Protein AF-A0AAU2HDJ7-F1 (afdb_monomer)

Nearest PDB structures (foldseek):
  6ydr-assembly1_A  TM=5.129E-01  e=1.640E+00  Dianlovirus menglaense
  3v7o-assembly1_B  TM=5.170E-01  e=2.173E+00  Reston ebolavirus - Reston (1989)
  5t3w-assembly4_H  TM=4.562E-01  e=9.308E+00  Marburg virus - Musoke, Kenya, 1980
  6sgx-assembly1_B  TM=1.753E-01  e=3.641E+00  Mycolicibacterium smegmatis MC2 155

Solvent-accessible surface area (backbone atoms only — not comparable to full-atom values): 10015 Å² total; per-residue (Å²): 136,80,76,54,70,56,59,58,21,51,50,51,18,49,52,26,50,50,53,34,50,74,59,40,82,46,103,87,44,62,53,77,91,44,47,66,57,36,51,47,24,51,51,49,23,47,47,35,67,45,57,48,96,83,56,65,89,84,66,62,59,71,56,51,38,26,42,35,60,16,40,76,40,87,48,69,74,56,19,55,51,41,32,53,51,44,50,50,52,50,55,52,48,51,36,51,76,73,70,43,72,74,75,89,57,56,70,70,55,53,53,50,51,50,52,50,49,54,53,47,47,54,53,48,53,54,51,48,57,73,70,50,62,97,82,53,68,77,60,42,67,58,24,50,38,27,52,76,65,45,65,31,58,74,74,44,43,46,59,51,49,52,54,53,65,75,56,62,81,78,86,71,95,81,127

pLDDT: mean 81.34, std 14.32, range [32.69, 96.44]

Mean predicted aligned error: 7.71 Å

Sequence (175 aa):
MFGTQPSVRLERAARHLLQAHQRTHSDYSVWEQEADELHLDYVIALEALMASPNDDHAEGISERIRSRASALFSTPALRDRVEDMVQKAYSARSKYVHGDVLKDQEESERLADLRNLRLLVRQVVLRWLVLTPYDLEDLAPRLDAAADGTGREHAIDEPLRAFFSAIPPQDNPQL

Foldseek 3Di:
DDDQLQVVLQVLLVVLVVVLVVQAPDLQDGDPVCLLVSLVSLLRSLLSLQDDPPDDPPDCSLVLSLQLLLLLDDDPVSSVVSSVLSVVSVVSNVCVVVVNDPVVDDPVVSSVSSNVSSVSSVSSSVQSVLLQDPVRDRCNVVSVCSSVVHPSVPRRVVSVCVVCVVCDPDPPPDD

Secondary structure (DSSP, 8-state):
----HHHHHHHHHHHHHHHHHHTEEETTEE-HHHHHHHHHHHHHHHHHHH--TTS-TTS-HHHHHHHHHHHT-SSHHHHHHHHHHHHHHHHHHHHHHTT---TTS-HHHHHHHHHHHHHHHHHHHHHHHHHS-TT---SHHHHHHHHTTSSHIIIIIHHHHHHHHHS--------

Radius of gyration: 16.86 Å; Cα contacts (8 Å, |Δi|>4): 158; chains: 1; bounding box: 48×51×42 Å

Structure (mmCIF, N/CA/C/O backbone):
data_AF-A0AAU2HDJ7-F1
#
_entry.id   AF-A0AAU2HDJ7-F1
#
loop_
_atom_site.group_PDB
_atom_site.id
_atom_site.type_symbol
_atom_site.label_atom_id
_atom_site.label_alt_id
_atom_site.label_comp_id
_atom_site.label_asym_id
_atom_site.label_entity_id
_atom_site.label_seq_id
_atom_site.pdbx_PDB_ins_code
_atom_site.Cartn_x
_atom_site.Cartn_y
_atom_site.Cartn_z
_atom_site.occupancy
_atom_site.B_iso_or_equiv
_atom_site.auth_seq_id
_atom_site.auth_comp_id
_atom_site.auth_asym_id
_atom_site.auth_atom_id
_atom_site.pdbx_PDB_model_num
ATOM 1 N N . MET A 1 1 ? 29.879 2.422 5.293 1.00 32.69 1 MET A N 1
ATOM 2 C CA . MET A 1 1 ? 29.237 1.429 4.409 1.00 32.69 1 MET A CA 1
ATOM 3 C C . MET A 1 1 ? 27.741 1.679 4.527 1.00 32.69 1 MET A C 1
ATOM 5 O O . MET A 1 1 ? 27.141 1.261 5.505 1.00 32.69 1 MET A O 1
ATOM 9 N N . PHE A 1 2 ? 27.190 2.535 3.666 1.00 35.94 2 PHE A N 1
ATOM 10 C CA . PHE A 1 2 ? 25.781 2.924 3.743 1.00 35.94 2 PHE A CA 1
ATOM 11 C C . PHE A 1 2 ? 24.963 1.818 3.086 1.00 35.94 2 PHE A C 1
ATOM 13 O O . PHE A 1 2 ? 25.153 1.550 1.902 1.00 35.94 2 PHE A O 1
ATOM 20 N N . GLY A 1 3 ? 24.115 1.140 3.861 1.00 40.44 3 GLY A N 1
ATOM 21 C CA . GLY A 1 3 ? 23.100 0.264 3.289 1.00 40.44 3 GLY A CA 1
ATOM 22 C C . GLY A 1 3 ? 22.297 1.073 2.278 1.00 40.44 3 GLY A C 1
ATOM 23 O O . GLY A 1 3 ? 21.861 2.186 2.568 1.00 40.44 3 GLY A O 1
ATOM 24 N N . THR A 1 4 ? 22.174 0.556 1.066 1.00 51.47 4 THR A N 1
ATOM 25 C CA . THR A 1 4 ? 21.332 1.134 0.021 1.00 51.47 4 THR A CA 1
ATOM 26 C C . THR A 1 4 ? 19.930 1.385 0.578 1.00 51.47 4 THR A C 1
ATOM 28 O O . THR A 1 4 ? 19.335 0.490 1.172 1.00 51.47 4 THR A O 1
ATOM 31 N N . GLN A 1 5 ? 19.390 2.589 0.393 1.00 64.31 5 GLN A N 1
ATOM 32 C CA . GLN A 1 5 ? 18.109 3.036 0.963 1.00 64.31 5 GLN A CA 1
ATOM 33 C C . GLN A 1 5 ? 16.921 2.045 0.812 1.00 64.31 5 GLN A C 1
ATOM 35 O O . GLN A 1 5 ? 16.074 2.016 1.708 1.00 64.31 5 GLN A O 1
ATOM 40 N N . PRO A 1 6 ? 16.820 1.187 -0.229 1.00 64.69 6 PRO A N 1
ATOM 41 C CA . PRO A 1 6 ? 15.804 0.129 -0.286 1.00 64.69 6 PRO A CA 1
ATOM 42 C C . PRO A 1 6 ? 15.929 -0.964 0.787 1.00 64.69 6 PRO A C 1
ATOM 44 O O . PRO A 1 6 ? 14.904 -1.448 1.260 1.00 64.69 6 PRO A O 1
ATOM 47 N N . SER A 1 7 ? 17.139 -1.342 1.219 1.00 73.19 7 SER A N 1
ATOM 48 C CA . SER A 1 7 ? 17.318 -2.407 2.220 1.00 73.19 7 SER A CA 1
ATOM 49 C C . SER A 1 7 ? 16.819 -1.972 3.598 1.00 73.19 7 SER A C 1
ATOM 51 O O . SER A 1 7 ? 16.187 -2.756 4.296 1.00 73.19 7 SER A O 1
ATOM 53 N N . VAL A 1 8 ? 17.026 -0.701 3.957 1.00 80.69 8 VAL A N 1
ATOM 54 C CA . VAL A 1 8 ? 16.523 -0.102 5.207 1.00 80.69 8 VAL A CA 1
ATOM 55 C C . VAL A 1 8 ? 14.995 0.003 5.193 1.00 80.69 8 VAL A C 1
ATOM 57 O O . VAL A 1 8 ? 14.339 -0.258 6.200 1.00 80.69 8 VAL A O 1
ATOM 60 N N . ARG A 1 9 ? 14.414 0.359 4.043 1.00 83.62 9 ARG A N 1
ATOM 61 C CA . ARG A 1 9 ? 12.959 0.421 3.847 1.00 83.62 9 ARG A CA 1
ATOM 62 C C . ARG A 1 9 ? 12.309 -0.951 3.969 1.00 83.62 9 ARG A C 1
ATOM 64 O O . ARG A 1 9 ? 11.347 -1.103 4.719 1.00 83.62 9 ARG A O 1
ATOM 71 N N . LEU A 1 10 ? 12.880 -1.954 3.303 1.00 85.94 10 LEU A N 1
ATOM 72 C CA . LEU A 1 10 ? 12.419 -3.334 3.406 1.00 85.94 10 LEU A CA 1
ATOM 73 C C . LEU A 1 10 ? 12.585 -3.877 4.830 1.00 85.94 10 LEU A C 1
ATOM 75 O O . LEU A 1 10 ? 11.669 -4.512 5.337 1.00 85.94 10 LEU A O 1
ATOM 79 N N . GLU A 1 11 ? 13.704 -3.592 5.500 1.00 87.62 11 GLU A N 1
ATOM 80 C CA . GLU A 1 11 ? 13.922 -3.976 6.899 1.00 87.62 11 GLU A CA 1
ATOM 81 C C . GLU A 1 11 ? 12.864 -3.356 7.820 1.00 87.62 11 GLU A C 1
ATOM 83 O O . GLU A 1 11 ? 12.272 -4.053 8.647 1.00 87.62 11 GLU A O 1
ATOM 88 N N . ARG A 1 12 ? 12.580 -2.057 7.660 1.00 88.56 12 ARG A N 1
ATOM 89 C CA . ARG A 1 12 ? 11.541 -1.371 8.434 1.00 88.56 12 ARG A CA 1
ATOM 90 C C . ARG A 1 12 ? 10.168 -1.985 8.171 1.00 88.56 12 ARG A C 1
ATOM 92 O O . ARG A 1 12 ? 9.467 -2.298 9.129 1.00 88.56 12 ARG A O 1
ATOM 99 N N . ALA A 1 13 ? 9.805 -2.206 6.910 1.00 89.88 13 ALA A N 1
ATOM 100 C CA . ALA A 1 13 ? 8.546 -2.856 6.559 1.00 89.88 13 ALA A CA 1
ATOM 101 C C . ALA A 1 13 ? 8.451 -4.268 7.158 1.00 89.88 13 ALA A C 1
ATOM 103 O O . ALA A 1 13 ? 7.452 -4.609 7.785 1.00 89.88 13 ALA A O 1
ATOM 104 N N . ALA A 1 14 ? 9.514 -5.068 7.044 1.00 89.50 14 ALA A N 1
ATOM 105 C CA . ALA A 1 14 ? 9.577 -6.421 7.584 1.00 89.50 14 ALA A CA 1
ATOM 106 C C . ALA A 1 14 ? 9.434 -6.449 9.112 1.00 89.50 14 ALA A C 1
ATOM 108 O O . ALA A 1 14 ? 8.728 -7.308 9.638 1.00 89.50 14 ALA A O 1
ATOM 109 N N . ARG A 1 15 ? 10.044 -5.493 9.826 1.00 91.06 15 ARG A N 1
ATOM 110 C CA . ARG A 1 15 ? 9.901 -5.351 11.283 1.00 91.06 15 ARG A CA 1
ATOM 111 C C . ARG A 1 15 ? 8.440 -5.152 11.684 1.00 91.06 15 ARG A C 1
ATOM 113 O O . ARG A 1 15 ? 7.961 -5.879 12.549 1.00 91.06 15 ARG A O 1
ATOM 120 N N . HIS A 1 16 ? 7.737 -4.229 11.031 1.00 90.25 16 HIS A N 1
ATOM 121 C CA . HIS A 1 16 ? 6.331 -3.955 11.338 1.00 90.25 16 HIS A CA 1
ATOM 122 C C . HIS A 1 16 ? 5.403 -5.100 10.910 1.00 90.25 16 HIS A C 1
ATOM 124 O O . HIS A 1 16 ? 4.463 -5.432 11.624 1.00 90.25 16 HIS A O 1
ATOM 130 N N . LEU A 1 17 ? 5.701 -5.792 9.807 1.00 89.25 17 LEU A N 1
ATOM 131 C CA . LEU A 1 17 ? 4.960 -6.998 9.420 1.00 89.25 17 LEU A CA 1
ATOM 132 C C . LEU A 1 17 ? 5.131 -8.140 10.428 1.00 89.25 17 LEU A C 1
ATOM 134 O O . LEU A 1 17 ? 4.164 -8.837 10.731 1.00 89.25 17 LEU A O 1
ATOM 138 N N . LEU A 1 18 ? 6.343 -8.328 10.959 1.00 87.38 18 LEU A N 1
ATOM 139 C CA . LEU A 1 18 ? 6.608 -9.315 12.004 1.00 87.38 18 LEU A CA 1
ATOM 140 C C . LEU A 1 18 ? 5.881 -8.954 13.305 1.00 87.38 18 LEU A C 1
ATOM 142 O O . LEU A 1 18 ? 5.273 -9.822 13.923 1.00 87.38 18 LEU A O 1
ATOM 146 N N . GLN A 1 19 ? 5.903 -7.679 13.686 1.00 87.06 19 GLN A N 1
ATOM 147 C CA . GLN A 1 19 ? 5.179 -7.146 14.840 1.00 87.06 19 GLN A CA 1
ATOM 148 C C . GLN A 1 19 ? 3.658 -7.337 14.711 1.00 87.06 19 GLN A C 1
ATOM 150 O O . GLN A 1 19 ? 3.023 -7.836 15.642 1.00 87.06 19 GLN A O 1
ATOM 155 N N . ALA A 1 20 ? 3.080 -7.031 13.547 1.00 86.06 20 ALA A N 1
ATOM 156 C CA . ALA A 1 20 ? 1.668 -7.283 13.265 1.00 86.06 20 ALA A CA 1
ATOM 157 C C . ALA A 1 20 ? 1.336 -8.783 13.337 1.00 86.06 20 ALA A C 1
ATOM 159 O O . ALA A 1 20 ? 0.319 -9.178 13.906 1.00 86.06 20 ALA A O 1
ATOM 160 N N . HIS A 1 21 ? 2.215 -9.639 12.804 1.00 82.62 21 HIS A N 1
ATOM 161 C CA . HIS A 1 21 ? 2.039 -11.088 12.864 1.00 82.62 21 HIS A CA 1
ATOM 162 C C . HIS A 1 21 ? 2.082 -11.630 14.298 1.00 82.62 21 HIS A C 1
ATOM 164 O O . HIS A 1 21 ? 1.248 -12.455 14.652 1.00 82.62 21 HIS A O 1
ATOM 170 N N . GLN A 1 22 ? 3.004 -11.152 15.137 1.00 82.38 22 GLN A N 1
ATOM 171 C CA . GLN A 1 22 ? 3.130 -11.585 16.535 1.00 82.38 22 GLN A CA 1
ATOM 172 C C . GLN A 1 22 ? 1.906 -11.235 17.390 1.00 82.38 22 GLN A C 1
ATOM 174 O O . GLN A 1 22 ? 1.605 -11.951 18.340 1.00 82.38 22 GLN A O 1
ATOM 179 N N . ARG A 1 23 ? 1.194 -10.165 17.030 1.00 78.81 23 ARG A N 1
ATOM 180 C CA . ARG A 1 23 ? -0.072 -9.746 17.650 1.00 78.81 23 ARG A CA 1
ATOM 181 C C . ARG A 1 23 ? -1.311 -10.397 17.006 1.00 78.81 23 ARG A C 1
ATOM 183 O O . ARG A 1 23 ? -2.447 -10.136 17.378 1.00 78.81 23 ARG A O 1
ATOM 190 N N . THR A 1 24 ? -1.116 -11.257 16.006 1.00 75.19 24 THR A N 1
ATOM 191 C CA . THR A 1 24 ? -2.197 -12.011 15.363 1.00 75.19 24 THR A CA 1
ATOM 192 C C . THR A 1 24 ? -2.290 -13.397 16.006 1.00 75.19 24 THR A C 1
ATOM 194 O O . THR A 1 24 ? -1.361 -14.193 15.896 1.00 75.19 24 THR A O 1
ATOM 197 N N . HIS A 1 25 ? -3.406 -13.716 16.669 1.00 64.62 25 HIS A N 1
ATOM 198 C CA . HIS A 1 25 ? -3.563 -14.999 17.370 1.00 64.62 25 HIS A CA 1
ATOM 199 C C . HIS A 1 25 ? -3.929 -16.158 16.422 1.00 64.62 25 HIS A C 1
ATOM 201 O O . HIS A 1 25 ? -3.548 -17.303 16.656 1.00 64.62 25 HIS A O 1
ATOM 207 N N . SER A 1 26 ? -4.633 -15.866 15.323 1.00 64.06 26 SER A N 1
ATOM 208 C CA . SER A 1 26 ? -4.854 -16.785 14.199 1.00 64.06 26 SER A CA 1
ATOM 209 C C . SER A 1 26 ? -5.039 -16.002 12.899 1.00 64.06 26 SER A C 1
ATOM 211 O O . SER A 1 26 ? -5.297 -14.802 12.937 1.00 64.06 26 SER A O 1
ATOM 213 N N . ASP A 1 27 ? -5.004 -16.665 11.737 1.00 57.81 27 ASP A N 1
ATOM 214 C CA . ASP A 1 27 ? -5.240 -15.996 10.447 1.00 57.81 27 ASP A CA 1
ATOM 215 C C . ASP A 1 27 ? -6.569 -15.219 10.363 1.00 57.81 27 ASP A C 1
ATOM 217 O O . ASP A 1 27 ? -6.709 -14.357 9.490 1.00 57.81 27 ASP A O 1
ATOM 221 N N . TYR A 1 28 ? -7.503 -15.492 11.281 1.00 55.06 28 TYR A N 1
ATOM 222 C CA . TYR A 1 28 ? -8.850 -14.936 11.323 1.00 55.06 28 TYR A CA 1
ATOM 223 C C . TYR A 1 28 ? -9.194 -14.192 12.623 1.00 55.06 28 TYR A C 1
ATOM 225 O O . TYR A 1 28 ? -10.323 -13.722 12.739 1.00 55.06 28 TYR A O 1
ATOM 233 N N . SER A 1 29 ? -8.281 -14.077 13.598 1.00 56.97 29 SER A N 1
ATOM 234 C CA . SER A 1 29 ? -8.595 -13.442 14.887 1.00 56.97 29 SER A CA 1
ATOM 235 C C . SER A 1 29 ? -7.461 -12.578 15.443 1.00 56.97 29 SER A C 1
ATOM 237 O O . SER A 1 29 ? -6.299 -12.987 15.512 1.00 56.97 29 SER A O 1
ATOM 239 N N . VAL A 1 30 ? -7.844 -11.372 15.862 1.00 61.38 30 VAL A N 1
ATOM 240 C CA . VAL A 1 30 ? -7.009 -10.344 16.496 1.00 61.38 30 VAL A CA 1
ATOM 241 C C . VAL A 1 30 ? -7.721 -9.924 17.778 1.00 61.38 30 VAL A C 1
ATOM 243 O O . VAL A 1 30 ? -8.949 -9.821 17.781 1.00 61.38 30 VAL A O 1
ATOM 246 N N . TRP A 1 31 ? -6.980 -9.711 18.865 1.00 62.84 31 TRP A N 1
ATOM 247 C CA . TRP A 1 31 ? -7.552 -9.138 20.084 1.00 62.84 31 TRP A CA 1
ATOM 248 C C . TRP A 1 31 ? -7.947 -7.682 19.823 1.00 62.84 31 TRP A C 1
ATOM 250 O O . TRP A 1 31 ? -7.165 -6.936 19.242 1.00 62.84 31 TRP A O 1
ATOM 260 N N . GLU A 1 32 ? -9.136 -7.255 20.253 1.00 62.34 32 GLU A N 1
ATOM 261 C CA . GLU A 1 32 ? -9.644 -5.891 20.017 1.00 62.34 32 GLU A CA 1
ATOM 262 C C . GLU A 1 32 ? -8.629 -4.815 20.436 1.00 62.34 32 GLU A C 1
ATOM 264 O O . GLU A 1 32 ? -8.406 -3.845 19.717 1.00 62.34 32 GLU A O 1
ATOM 269 N N . GLN A 1 33 ? -7.953 -5.035 21.566 1.00 66.62 33 GLN A N 1
ATOM 270 C CA . GLN A 1 33 ? -6.964 -4.116 22.130 1.00 66.62 33 GLN A CA 1
ATOM 271 C C . GLN A 1 33 ? -5.706 -3.981 21.261 1.00 66.62 33 GLN A C 1
ATOM 273 O O . GLN A 1 33 ? -4.954 -3.023 21.414 1.00 66.62 33 GLN A O 1
ATOM 278 N N . GLU A 1 34 ? -5.469 -4.937 20.364 1.00 73.75 34 GLU A N 1
ATOM 279 C CA . GLU A 1 34 ? -4.332 -4.952 19.448 1.00 73.75 34 GLU A CA 1
ATOM 280 C C . GLU A 1 34 ? -4.722 -4.532 18.025 1.00 73.75 34 GLU A C 1
ATOM 282 O O . GLU A 1 34 ? -3.834 -4.327 17.204 1.00 73.75 34 GLU A O 1
ATOM 287 N N . ALA A 1 35 ? -6.016 -4.376 17.713 1.00 76.88 35 ALA A N 1
ATOM 288 C CA . ALA A 1 35 ? -6.487 -4.065 16.362 1.00 76.88 35 ALA A CA 1
ATOM 289 C C . ALA A 1 35 ? -5.958 -2.714 15.852 1.00 76.88 35 ALA A C 1
ATOM 291 O O . ALA A 1 35 ? -5.497 -2.627 14.712 1.00 76.88 35 ALA A O 1
ATOM 292 N N . ASP A 1 36 ? -5.959 -1.692 16.709 1.00 78.38 36 ASP A N 1
ATOM 293 C CA . ASP A 1 36 ? -5.441 -0.361 16.375 1.00 78.38 36 ASP A CA 1
ATOM 294 C C . ASP A 1 36 ? -3.913 -0.378 16.178 1.00 78.38 36 ASP A C 1
ATOM 296 O O . ASP A 1 36 ? -3.384 0.232 15.246 1.00 78.38 36 ASP A O 1
ATOM 300 N N . GLU A 1 37 ? -3.195 -1.144 17.004 1.00 83.75 37 GLU A N 1
ATOM 301 C CA . GLU A 1 37 ? -1.745 -1.340 16.886 1.00 83.75 37 GLU A CA 1
ATOM 302 C C . GLU A 1 37 ? -1.380 -2.131 15.618 1.00 83.75 37 GLU A C 1
ATOM 304 O O . GLU A 1 37 ? -0.452 -1.757 14.899 1.00 83.75 37 GLU A O 1
ATOM 309 N N . LEU A 1 38 ? -2.141 -3.179 15.278 1.00 86.12 38 LEU A N 1
ATOM 310 C CA . LEU A 1 38 ? -1.983 -3.911 14.017 1.00 86.12 38 LEU A CA 1
ATOM 311 C C . LEU A 1 38 ? -2.220 -3.006 12.810 1.00 86.12 38 LEU A C 1
ATOM 313 O O . LEU A 1 38 ? -1.481 -3.068 11.825 1.00 86.12 38 LEU A O 1
ATOM 317 N N . HIS A 1 39 ? -3.270 -2.187 12.868 1.00 88.31 39 HIS A N 1
ATOM 318 C CA . HIS A 1 39 ? -3.574 -1.221 11.822 1.00 88.31 39 HIS A CA 1
ATOM 319 C C . HIS A 1 39 ? -2.398 -0.268 11.615 1.00 88.31 39 HIS A C 1
ATOM 321 O O . HIS A 1 39 ? -1.958 -0.057 10.482 1.00 88.31 39 HIS A O 1
ATOM 327 N N . LEU A 1 40 ? -1.856 0.267 12.711 1.00 89.19 40 LEU A N 1
ATOM 328 C CA . LEU A 1 40 ? -0.704 1.156 12.683 1.00 89.19 40 LEU A CA 1
ATOM 329 C C . LEU A 1 40 ? 0.530 0.466 12.084 1.00 89.19 40 LEU A C 1
ATOM 331 O O . LEU A 1 40 ? 1.166 1.044 11.202 1.00 89.19 40 LEU A O 1
ATOM 335 N N . ASP A 1 41 ? 0.830 -0.771 12.481 1.00 91.69 41 ASP A N 1
ATOM 336 C CA . ASP A 1 41 ? 1.948 -1.541 11.926 1.00 91.69 41 ASP A CA 1
ATOM 337 C C . ASP A 1 41 ? 1.808 -1.755 10.410 1.00 91.69 41 ASP A C 1
ATOM 339 O O . ASP A 1 41 ? 2.775 -1.580 9.662 1.00 91.69 41 ASP A O 1
ATOM 343 N N . TYR A 1 42 ? 0.607 -2.070 9.919 1.00 93.06 42 TYR A N 1
ATOM 344 C CA . TYR A 1 42 ? 0.370 -2.215 8.482 1.00 93.06 42 TYR A CA 1
ATOM 345 C C . TYR A 1 42 ? 0.525 -0.899 7.717 1.00 93.06 42 TYR A C 1
ATOM 347 O O . TYR A 1 42 ? 1.115 -0.897 6.632 1.00 93.06 42 TYR A O 1
ATOM 355 N N . VAL A 1 43 ? 0.049 0.221 8.270 1.00 92.69 43 VAL A N 1
ATOM 356 C CA . VAL A 1 43 ? 0.252 1.538 7.646 1.00 92.69 43 VAL A CA 1
ATOM 357 C C . VAL A 1 43 ? 1.734 1.910 7.639 1.00 92.69 43 VAL A C 1
ATOM 359 O O . VAL A 1 43 ? 2.232 2.349 6.607 1.00 92.69 43 VAL A O 1
ATOM 362 N N . ILE A 1 44 ? 2.475 1.669 8.724 1.00 91.19 44 ILE A N 1
ATOM 363 C CA . ILE A 1 44 ? 3.916 1.959 8.762 1.00 91.19 44 ILE A CA 1
ATOM 364 C C . ILE A 1 44 ? 4.687 1.062 7.783 1.00 91.19 44 ILE A C 1
ATOM 366 O O . ILE A 1 44 ? 5.636 1.520 7.144 1.00 91.19 44 ILE A O 1
ATOM 370 N N . ALA A 1 45 ? 4.291 -0.203 7.623 1.00 93.06 45 ALA A N 1
ATOM 371 C CA . ALA A 1 45 ? 4.889 -1.081 6.622 1.00 93.06 45 ALA A CA 1
ATOM 372 C C . ALA A 1 45 ? 4.657 -0.556 5.196 1.00 93.06 45 ALA A C 1
ATOM 374 O O . ALA A 1 45 ? 5.582 -0.562 4.381 1.00 93.06 45 ALA A O 1
ATOM 375 N N . LEU A 1 46 ? 3.453 -0.054 4.907 1.00 93.44 46 LEU A N 1
ATOM 376 C CA . LEU A 1 46 ? 3.138 0.583 3.630 1.00 93.44 46 LEU A CA 1
ATOM 377 C C . LEU A 1 46 ? 3.968 1.861 3.417 1.00 93.44 46 LEU A C 1
ATOM 379 O O . LEU A 1 46 ? 4.582 2.018 2.362 1.00 93.44 46 LEU A O 1
ATOM 383 N N . GLU A 1 47 ? 4.045 2.729 4.429 1.00 92.19 47 GLU A N 1
ATOM 384 C CA . GLU A 1 47 ? 4.870 3.946 4.421 1.00 92.19 47 GLU A CA 1
ATOM 385 C C . GLU A 1 47 ? 6.329 3.633 4.119 1.00 92.19 47 GLU A C 1
ATOM 387 O O . GLU A 1 47 ? 6.936 4.257 3.252 1.00 92.19 47 GLU A O 1
ATOM 392 N N . ALA A 1 48 ? 6.886 2.634 4.803 1.00 90.69 48 ALA A N 1
ATOM 393 C CA . ALA A 1 48 ? 8.278 2.253 4.644 1.00 90.69 48 ALA A CA 1
ATOM 394 C C . ALA A 1 48 ? 8.610 1.842 3.203 1.00 90.69 48 ALA A C 1
ATOM 396 O O . ALA A 1 48 ? 9.693 2.167 2.726 1.00 90.69 48 ALA A O 1
ATOM 397 N N . LEU A 1 49 ? 7.697 1.159 2.504 1.00 90.69 49 LEU A N 1
ATOM 398 C CA . LEU A 1 49 ? 7.921 0.706 1.127 1.00 90.69 49 LEU A CA 1
ATOM 399 C C . LEU A 1 49 ? 7.660 1.790 0.081 1.00 90.69 49 LEU A C 1
ATOM 401 O O . LEU A 1 49 ? 8.343 1.822 -0.944 1.00 90.69 49 LEU A O 1
ATOM 405 N N . MET A 1 50 ? 6.655 2.637 0.308 1.00 92.00 50 MET A N 1
ATOM 406 C CA . MET A 1 50 ? 6.198 3.618 -0.679 1.00 92.00 50 MET A CA 1
ATOM 407 C C . MET A 1 50 ? 6.917 4.968 -0.569 1.00 92.00 50 MET A C 1
ATOM 409 O O . MET A 1 50 ? 6.946 5.709 -1.551 1.00 92.00 50 MET A O 1
ATOM 413 N N . ALA A 1 51 ? 7.487 5.310 0.590 1.00 89.06 51 ALA A N 1
ATOM 414 C CA . ALA A 1 51 ? 8.207 6.567 0.776 1.00 89.06 51 ALA A CA 1
ATOM 415 C C . ALA A 1 51 ? 9.558 6.568 0.044 1.00 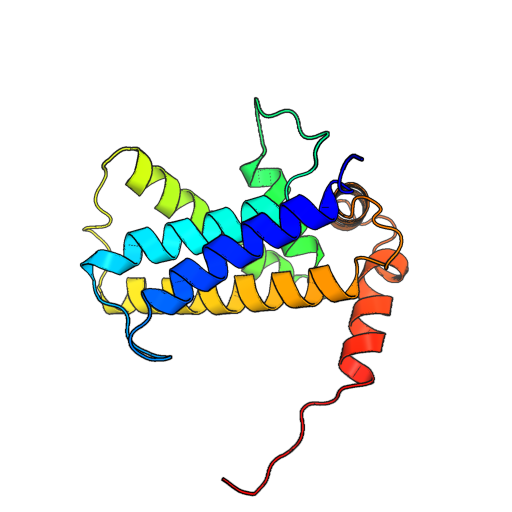89.06 51 ALA A C 1
ATOM 417 O O . ALA A 1 51 ? 10.313 5.589 0.078 1.00 89.06 51 ALA A O 1
ATOM 418 N N . SER A 1 52 ? 9.879 7.700 -0.575 1.00 86.00 52 SER A N 1
ATOM 419 C CA . SER A 1 52 ? 11.176 8.006 -1.167 1.00 86.00 52 SER A CA 1
ATOM 420 C C . SER A 1 52 ? 12.034 8.808 -0.182 1.00 86.00 52 SER A C 1
ATOM 422 O O . SER A 1 52 ? 11.523 9.685 0.514 1.00 86.00 52 SER A O 1
ATOM 424 N N . PRO A 1 53 ? 13.358 8.596 -0.160 1.00 80.75 53 PRO A N 1
ATOM 425 C CA . PRO A 1 53 ? 14.310 9.479 0.516 1.00 80.75 53 PRO A CA 1
ATOM 426 C C . PRO A 1 53 ? 14.262 10.934 0.029 1.00 80.75 53 PRO A C 1
ATOM 428 O O . PRO A 1 53 ? 14.671 11.828 0.762 1.00 80.75 53 PRO A O 1
ATOM 431 N N . ASN A 1 54 ? 13.764 11.157 -1.191 1.00 81.44 54 ASN A N 1
ATOM 432 C CA . ASN A 1 54 ? 13.606 12.481 -1.788 1.00 81.44 54 ASN A CA 1
ATOM 433 C C . ASN A 1 54 ? 12.217 13.086 -1.535 1.00 81.44 54 ASN A C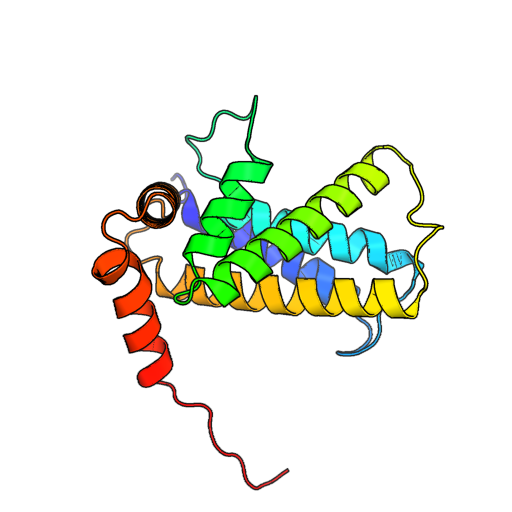 1
ATOM 435 O O . ASN A 1 54 ? 11.918 14.161 -2.051 1.00 81.44 54 ASN A O 1
ATOM 439 N N . ASP A 1 55 ? 11.341 12.406 -0.787 1.00 83.38 55 ASP A N 1
ATOM 440 C CA . ASP A 1 55 ? 10.042 12.977 -0.465 1.00 83.38 55 ASP A CA 1
ATOM 441 C C . ASP A 1 55 ? 10.186 14.091 0.568 1.00 83.38 55 ASP A C 1
ATOM 443 O O . ASP A 1 55 ? 10.568 13.841 1.712 1.00 83.38 55 ASP A O 1
ATOM 447 N N . ASP A 1 56 ? 9.773 15.303 0.202 1.00 73.81 56 ASP A N 1
ATOM 448 C CA . ASP A 1 56 ? 9.558 16.363 1.183 1.00 73.81 56 ASP A CA 1
ATOM 449 C C . ASP A 1 56 ? 8.566 15.908 2.259 1.00 73.81 56 ASP A C 1
ATOM 451 O O . ASP A 1 56 ? 7.392 15.649 1.991 1.00 73.81 56 ASP A O 1
ATOM 455 N N . HIS A 1 57 ? 9.048 15.833 3.501 1.00 65.00 57 HIS A N 1
ATOM 456 C CA . HIS A 1 57 ? 8.279 15.375 4.662 1.00 65.00 57 HIS A CA 1
ATOM 457 C C . HIS A 1 57 ? 7.192 16.370 5.111 1.00 65.00 57 HIS A C 1
ATOM 459 O O . HIS A 1 57 ? 6.468 16.087 6.063 1.00 65.00 57 HIS A O 1
ATOM 465 N N . ALA A 1 58 ? 7.093 17.533 4.460 1.00 59.72 58 ALA A N 1
ATOM 466 C CA . ALA A 1 58 ? 6.230 18.629 4.879 1.00 59.72 58 ALA A CA 1
ATOM 467 C C . ALA A 1 58 ? 4.773 18.487 4.400 1.00 59.72 58 ALA A C 1
ATOM 469 O O . ALA A 1 58 ? 3.878 18.765 5.190 1.00 59.72 58 ALA A O 1
ATOM 470 N N . GLU A 1 59 ? 4.505 18.026 3.167 1.00 65.81 59 GLU A N 1
ATOM 471 C CA . GLU A 1 59 ? 3.133 17.953 2.624 1.00 65.81 59 GLU A CA 1
ATOM 472 C C . GLU A 1 59 ? 2.928 16.823 1.590 1.00 65.81 59 GLU A C 1
ATOM 474 O O . GLU A 1 59 ? 3.801 16.495 0.780 1.00 65.81 59 GLU A O 1
ATOM 479 N N . GLY A 1 60 ? 1.729 16.226 1.609 1.00 80.50 60 GLY A N 1
ATOM 480 C CA . GLY A 1 60 ? 1.252 15.305 0.567 1.00 80.50 60 GLY A CA 1
ATOM 481 C C . GLY A 1 60 ? 1.798 13.874 0.620 1.00 80.50 60 GLY A C 1
ATOM 482 O O . GLY A 1 60 ? 1.558 13.103 -0.307 1.00 80.50 60 GLY A O 1
ATOM 483 N N . ILE A 1 61 ? 2.511 13.474 1.681 1.00 84.88 61 ILE A N 1
ATOM 484 C CA . ILE A 1 61 ? 3.100 12.124 1.766 1.00 84.88 61 ILE A CA 1
ATOM 485 C C . ILE A 1 61 ? 2.038 11.017 1.687 1.00 84.88 61 ILE A C 1
ATOM 487 O O . ILE A 1 61 ? 2.218 10.040 0.967 1.00 84.88 61 ILE A O 1
ATOM 491 N N . SER A 1 62 ? 0.893 11.202 2.348 1.00 87.75 62 SER A N 1
ATOM 492 C CA . SER A 1 62 ? -0.220 10.248 2.323 1.00 87.75 62 SER A CA 1
ATOM 493 C C . SER A 1 62 ? -0.800 10.088 0.915 1.00 87.75 62 SER A C 1
ATOM 495 O O . SER A 1 62 ? -1.151 8.982 0.512 1.00 87.75 62 SER A O 1
ATOM 497 N N . GLU A 1 63 ? -0.871 11.181 0.150 1.00 90.94 63 GLU A N 1
ATOM 498 C CA . GLU A 1 63 ? -1.365 11.171 -1.230 1.00 90.94 63 GLU A CA 1
ATOM 499 C C . GLU A 1 63 ? -0.388 10.458 -2.157 1.00 90.94 63 GLU A C 1
ATOM 501 O O . GLU A 1 63 ? -0.803 9.595 -2.924 1.00 90.94 63 GLU A O 1
ATOM 506 N N . ARG A 1 64 ? 0.916 10.731 -2.027 1.00 91.69 64 ARG A N 1
ATOM 507 C CA . ARG A 1 64 ? 1.952 10.017 -2.787 1.00 91.69 64 ARG A CA 1
ATOM 508 C C . ARG A 1 64 ? 1.934 8.529 -2.483 1.00 91.69 64 ARG A C 1
ATOM 510 O O . ARG A 1 64 ? 1.964 7.719 -3.399 1.00 91.69 64 ARG A O 1
ATOM 517 N N . ILE A 1 65 ? 1.837 8.150 -1.210 1.00 92.62 65 ILE A N 1
ATOM 518 C CA . ILE A 1 65 ? 1.768 6.741 -0.810 1.00 92.62 65 ILE A CA 1
ATOM 519 C C . ILE A 1 65 ? 0.527 6.071 -1.402 1.00 92.62 65 ILE A C 1
ATOM 521 O O . ILE A 1 65 ? 0.635 4.961 -1.920 1.00 92.62 65 ILE A O 1
ATOM 525 N N . ARG A 1 66 ? -0.627 6.749 -1.382 1.00 95.12 66 ARG A N 1
ATOM 526 C CA . ARG A 1 66 ? -1.869 6.274 -2.003 1.00 95.12 66 ARG A CA 1
ATOM 527 C C . ARG A 1 66 ? -1.700 6.054 -3.510 1.00 95.12 66 ARG A C 1
ATOM 529 O O . ARG A 1 66 ? -1.951 4.943 -3.976 1.00 95.12 66 ARG A O 1
ATOM 536 N N . SER A 1 67 ? -1.201 7.053 -4.239 1.00 94.75 67 SER A N 1
ATOM 537 C CA . SER A 1 67 ? -0.977 6.976 -5.690 1.00 94.75 67 SER A CA 1
ATOM 538 C C . SER A 1 67 ? 0.070 5.925 -6.070 1.00 94.75 67 SER A C 1
ATOM 540 O O . SER A 1 67 ? -0.116 5.161 -7.013 1.00 94.75 67 SER A O 1
ATOM 542 N N . ARG A 1 68 ? 1.168 5.815 -5.313 1.00 95.25 68 ARG A N 1
ATOM 543 C CA . ARG A 1 68 ? 2.215 4.808 -5.552 1.00 95.25 68 ARG A CA 1
ATOM 544 C C . ARG A 1 68 ? 1.721 3.393 -5.273 1.00 95.25 68 ARG A C 1
ATOM 546 O O . ARG A 1 68 ? 2.002 2.481 -6.049 1.00 95.25 68 ARG A O 1
ATOM 553 N N . ALA A 1 69 ? 0.961 3.201 -4.195 1.00 96.31 69 ALA A N 1
ATOM 554 C CA . ALA A 1 69 ? 0.368 1.910 -3.875 1.00 96.31 69 ALA A CA 1
ATOM 555 C C . ALA A 1 69 ? -0.630 1.476 -4.956 1.00 96.31 69 ALA A C 1
ATOM 557 O O . ALA A 1 69 ? -0.594 0.320 -5.380 1.00 96.31 69 ALA A O 1
ATOM 558 N N . SER A 1 70 ? -1.478 2.391 -5.443 1.00 96.44 70 SER A N 1
ATOM 559 C CA . SER A 1 70 ? -2.418 2.102 -6.530 1.00 96.44 70 SER A CA 1
ATOM 560 C C . SER A 1 70 ? -1.690 1.830 -7.845 1.00 96.44 70 SER A C 1
ATOM 562 O O . SER A 1 70 ? -2.047 0.897 -8.566 1.00 96.44 70 SER A O 1
ATOM 564 N N . ALA A 1 71 ? -0.590 2.537 -8.121 1.00 95.31 71 ALA A N 1
ATOM 565 C CA . ALA A 1 71 ? 0.205 2.343 -9.326 1.00 95.31 71 ALA A CA 1
ATOM 566 C C . ALA A 1 71 ? 0.715 0.904 -9.502 1.00 95.31 71 ALA A C 1
ATOM 568 O O . ALA A 1 71 ? 0.901 0.487 -10.640 1.00 95.31 71 ALA A O 1
ATOM 569 N N . LEU A 1 72 ? 0.829 0.108 -8.436 1.00 94.81 72 LEU A N 1
ATOM 570 C CA . LEU A 1 72 ? 1.211 -1.308 -8.499 1.00 94.81 72 LEU A CA 1
ATOM 571 C C . LEU A 1 72 ? 0.137 -2.240 -9.108 1.00 94.81 72 LEU A C 1
ATOM 573 O O . LEU A 1 72 ? 0.398 -3.427 -9.308 1.00 94.81 72 LEU A O 1
ATOM 577 N N . PHE A 1 73 ? -1.081 -1.760 -9.381 1.00 94.12 73 PHE A N 1
ATOM 578 C CA . PHE A 1 73 ? -2.209 -2.597 -9.810 1.00 94.12 73 PHE A CA 1
ATOM 579 C C . PHE A 1 73 ? -2.665 -2.291 -11.236 1.00 94.12 73 PHE A C 1
ATOM 581 O O . PHE A 1 73 ? -3.030 -1.170 -11.556 1.00 94.12 73 PHE A O 1
ATOM 588 N N . SER A 1 74 ? -2.702 -3.297 -12.108 1.00 87.00 74 SER A N 1
ATOM 589 C CA . SER A 1 74 ? -2.816 -3.081 -13.558 1.00 87.00 74 SER A CA 1
ATOM 590 C C . SER A 1 74 ? -4.157 -2.531 -14.053 1.00 87.00 74 SER A C 1
ATOM 592 O O .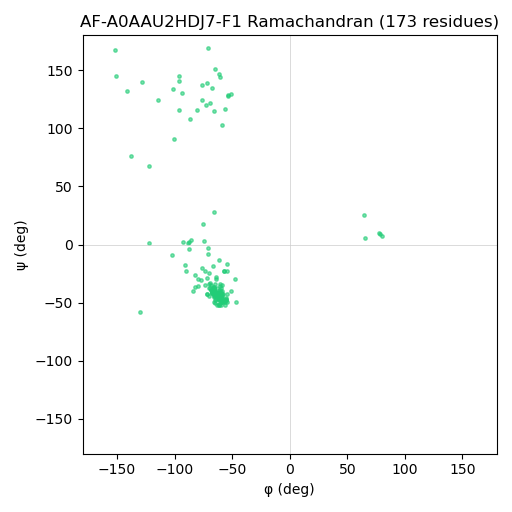 SER A 1 74 ? -4.194 -1.777 -15.020 1.00 87.00 74 SER A O 1
ATOM 594 N N . THR A 1 75 ? -5.280 -2.870 -13.415 1.00 89.50 75 THR A N 1
ATOM 595 C CA . THR A 1 75 ? -6.606 -2.437 -13.898 1.00 89.50 75 THR A CA 1
ATOM 596 C C . 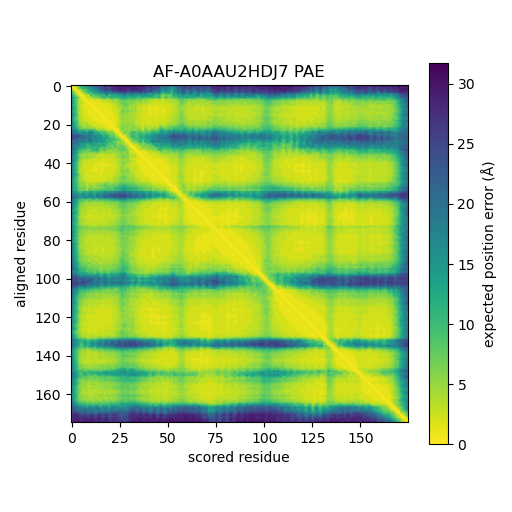THR A 1 75 ? -7.083 -1.171 -13.182 1.00 89.50 75 THR A C 1
ATOM 598 O O . THR A 1 75 ? -6.955 -1.133 -11.958 1.00 89.50 75 THR A O 1
ATOM 601 N N . PRO A 1 76 ? -7.730 -0.205 -13.867 1.00 90.75 76 PRO A N 1
ATOM 602 C CA . PRO A 1 76 ? -8.332 0.977 -13.234 1.00 90.75 76 PRO A CA 1
ATOM 603 C C . PRO A 1 76 ? -9.179 0.654 -11.994 1.00 90.75 76 PRO A C 1
ATOM 605 O O . PRO A 1 76 ? -8.890 1.159 -10.923 1.00 90.75 76 PRO A O 1
ATOM 608 N N . ALA A 1 77 ? -10.098 -0.313 -12.088 1.00 93.69 77 ALA A N 1
ATOM 609 C CA . ALA A 1 77 ? -10.966 -0.685 -10.968 1.00 93.69 77 ALA A CA 1
ATOM 610 C C . ALA A 1 77 ? -10.209 -1.180 -9.717 1.00 93.69 77 ALA A C 1
ATOM 612 O O . ALA A 1 77 ? -10.640 -0.949 -8.589 1.00 93.69 77 ALA A O 1
ATOM 613 N N . LEU A 1 78 ? -9.078 -1.876 -9.897 1.00 93.00 78 LEU A N 1
ATOM 614 C CA . LEU A 1 78 ? -8.225 -2.275 -8.772 1.00 93.00 78 LEU A CA 1
ATOM 615 C C . LEU A 1 78 ? -7.450 -1.089 -8.202 1.00 93.00 78 LEU A C 1
ATOM 617 O O . LEU A 1 78 ? -7.244 -1.054 -6.995 1.00 93.00 78 LEU A O 1
ATOM 621 N N . ARG A 1 79 ? -7.035 -0.136 -9.043 1.00 94.50 79 ARG A N 1
ATOM 622 C CA . ARG A 1 79 ? -6.359 1.082 -8.588 1.00 94.50 79 ARG A CA 1
ATOM 623 C C . ARG A 1 79 ? -7.283 1.908 -7.712 1.00 94.50 79 ARG A C 1
ATOM 625 O O . ARG A 1 79 ? -6.922 2.143 -6.569 1.00 94.50 79 ARG A O 1
ATOM 632 N N . ASP A 1 80 ? -8.491 2.198 -8.188 1.00 95.25 80 ASP A N 1
ATOM 633 C CA . ASP A 1 80 ? -9.500 2.956 -7.437 1.00 95.25 80 ASP A CA 1
ATOM 634 C C . ASP A 1 80 ? -9.777 2.293 -6.078 1.00 95.25 80 ASP A C 1
ATOM 636 O O . ASP A 1 80 ? -9.731 2.926 -5.025 1.00 95.25 80 ASP A O 1
ATOM 640 N N . ARG A 1 81 ? -9.950 0.963 -6.074 1.00 94.69 81 ARG A N 1
ATOM 641 C CA . ARG A 1 81 ? -10.150 0.197 -4.838 1.00 94.69 81 ARG A CA 1
ATOM 642 C C . ARG A 1 81 ? -8.962 0.302 -3.879 1.00 94.69 81 ARG A C 1
ATOM 644 O O . ARG A 1 81 ? -9.160 0.373 -2.668 1.00 94.69 81 ARG A O 1
ATOM 651 N N . VAL A 1 82 ? -7.737 0.245 -4.392 1.00 95.75 82 VAL A N 1
ATOM 652 C CA . VAL A 1 82 ? -6.523 0.367 -3.577 1.00 95.75 82 VAL A CA 1
ATOM 653 C C . VAL A 1 82 ? -6.404 1.777 -3.012 1.00 95.75 82 VAL A C 1
ATOM 655 O O . VAL A 1 82 ? -6.097 1.914 -1.830 1.00 95.75 82 VAL A O 1
ATOM 658 N N . GLU A 1 83 ? -6.701 2.807 -3.802 1.00 95.75 83 GLU A N 1
ATOM 659 C CA . GLU A 1 83 ? -6.704 4.196 -3.336 1.00 95.75 83 GLU A CA 1
ATOM 660 C C . GLU A 1 83 ? -7.686 4.394 -2.186 1.00 95.75 83 GLU A C 1
ATOM 662 O O . GLU A 1 83 ? -7.295 4.916 -1.140 1.00 95.75 83 GLU A O 1
ATOM 667 N N . ASP A 1 84 ? -8.912 3.887 -2.330 1.00 95.06 84 ASP A N 1
ATOM 668 C CA . ASP A 1 84 ? -9.932 3.922 -1.282 1.00 95.06 84 ASP A CA 1
ATOM 669 C C . ASP A 1 84 ? -9.479 3.197 -0.011 1.00 95.06 84 ASP A C 1
ATOM 671 O O . ASP A 1 84 ? -9.654 3.695 1.103 1.00 95.06 84 ASP A O 1
ATOM 675 N N . MET A 1 85 ? -8.879 2.013 -0.152 1.00 94.44 85 MET A N 1
ATOM 676 C CA . MET A 1 85 ? -8.401 1.231 0.989 1.00 94.44 85 MET A CA 1
ATOM 677 C C . MET A 1 85 ? -7.257 1.929 1.730 1.00 94.44 85 MET A C 1
ATOM 679 O O . MET A 1 85 ? -7.269 1.983 2.961 1.00 94.44 85 MET A O 1
ATOM 683 N N . VAL A 1 86 ? -6.288 2.490 1.002 1.00 94.81 86 VAL A N 1
ATOM 684 C CA . VAL A 1 86 ? -5.186 3.253 1.603 1.00 94.81 86 VAL A CA 1
ATOM 685 C C . VAL A 1 86 ? -5.723 4.525 2.258 1.00 94.81 86 VAL A C 1
ATOM 687 O O . VAL A 1 86 ? -5.353 4.826 3.391 1.00 94.81 86 VAL A O 1
ATOM 690 N N . GLN A 1 87 ? -6.649 5.233 1.608 1.00 94.25 87 GLN A N 1
ATOM 691 C CA . GLN A 1 87 ? -7.280 6.423 2.174 1.00 94.25 87 GLN A CA 1
ATOM 692 C C . GLN A 1 87 ? -7.985 6.114 3.499 1.00 94.25 87 GLN A C 1
ATOM 694 O O . GLN A 1 87 ? -7.756 6.808 4.491 1.00 94.25 87 GLN A O 1
ATOM 699 N N . LYS A 1 88 ? -8.795 5.049 3.545 1.00 91.31 88 LYS A N 1
ATOM 700 C CA . LYS A 1 88 ? -9.452 4.589 4.778 1.00 91.31 88 LYS A CA 1
ATOM 701 C C . LYS A 1 88 ? -8.436 4.270 5.870 1.00 91.31 88 LYS A C 1
ATOM 703 O O . LYS A 1 88 ? -8.622 4.685 7.014 1.00 91.31 88 LYS A O 1
ATOM 708 N N . ALA A 1 89 ? -7.338 3.603 5.516 1.00 90.94 89 ALA A N 1
ATOM 709 C CA . ALA A 1 89 ? -6.290 3.265 6.469 1.00 90.94 89 ALA A CA 1
ATOM 710 C C . ALA A 1 89 ? -5.620 4.510 7.075 1.00 90.94 89 ALA A C 1
ATOM 712 O O . ALA A 1 89 ? -5.422 4.579 8.290 1.00 90.94 89 ALA A O 1
ATOM 713 N N . TYR A 1 90 ? -5.343 5.531 6.263 1.00 89.81 90 TYR A N 1
ATOM 714 C CA . TYR A 1 90 ? -4.808 6.805 6.746 1.00 89.81 90 TYR A CA 1
ATOM 715 C C . TYR A 1 90 ? -5.801 7.591 7.598 1.00 89.81 90 TYR A C 1
ATOM 717 O O . TYR A 1 90 ? -5.413 8.147 8.626 1.00 89.81 90 TYR A O 1
ATOM 725 N N . SER A 1 91 ? -7.078 7.614 7.213 1.00 88.31 91 SER A N 1
ATOM 726 C CA . SER A 1 91 ? -8.129 8.250 8.010 1.00 88.31 91 SER A CA 1
ATOM 727 C C . SER A 1 91 ? -8.271 7.591 9.387 1.00 88.31 91 SER A C 1
ATOM 729 O O . SER A 1 91 ? -8.366 8.299 10.387 1.00 88.31 91 SER A O 1
ATOM 731 N N . ALA A 1 92 ? -8.214 6.258 9.465 1.00 85.38 92 ALA A N 1
ATOM 732 C CA . ALA A 1 92 ? -8.230 5.531 10.735 1.00 85.38 92 ALA A CA 1
ATOM 733 C C . ALA A 1 92 ? -6.975 5.806 11.585 1.00 85.38 92 ALA A C 1
ATOM 735 O O . ALA A 1 92 ? -7.096 6.119 12.769 1.00 85.38 92 ALA A O 1
ATOM 736 N N . ARG A 1 93 ? -5.778 5.807 10.976 1.00 85.81 93 ARG A N 1
ATOM 737 C CA . ARG A 1 93 ? -4.524 6.177 11.661 1.00 85.81 93 ARG A CA 1
ATOM 738 C C . ARG A 1 93 ? -4.578 7.597 12.226 1.00 85.81 93 ARG A C 1
ATOM 740 O O . ARG A 1 93 ? -4.116 7.823 13.338 1.00 85.81 93 ARG A O 1
ATOM 747 N N . SER A 1 94 ? -5.116 8.554 11.468 1.00 84.25 94 SER A N 1
ATOM 748 C CA . SER A 1 94 ? -5.237 9.946 11.914 1.00 84.25 94 SER A CA 1
ATOM 749 C C . SER A 1 94 ? -6.131 10.060 13.150 1.00 84.25 94 SER A C 1
ATOM 751 O O . SER A 1 94 ? -5.706 10.666 14.130 1.00 84.25 94 SER A O 1
ATOM 753 N N . LYS A 1 95 ? -7.303 9.407 13.154 1.00 82.81 95 LYS A N 1
ATOM 754 C CA . LYS A 1 95 ? -8.185 9.346 14.334 1.00 82.81 95 LYS A CA 1
ATOM 755 C C . LYS A 1 95 ? -7.455 8.783 15.556 1.00 82.81 95 LYS A C 1
ATOM 757 O O . LYS A 1 95 ? -7.421 9.435 16.595 1.00 82.81 95 LYS A O 1
ATOM 762 N N . TYR A 1 96 ? -6.782 7.642 15.390 1.00 75.19 96 TYR A N 1
ATOM 763 C CA . TYR A 1 96 ? -6.021 7.003 16.466 1.00 75.19 96 TYR A CA 1
ATOM 764 C C . TYR A 1 96 ? -4.940 7.924 17.054 1.00 75.19 96 TYR A C 1
ATOM 766 O O . TYR A 1 96 ? -4.879 8.129 18.264 1.00 75.19 96 TYR A O 1
ATOM 774 N N . VAL A 1 97 ? -4.116 8.544 16.200 1.00 77.94 97 VAL A N 1
ATOM 775 C CA . VAL A 1 97 ? -3.028 9.445 16.627 1.00 77.94 97 VAL A CA 1
ATOM 776 C C . VAL A 1 97 ? -3.554 10.702 17.332 1.00 77.94 97 VAL A C 1
ATOM 778 O O . VAL A 1 97 ? -2.880 11.233 18.214 1.00 77.94 97 VAL A O 1
ATOM 781 N N . HIS A 1 98 ? -4.753 11.171 16.984 1.00 80.44 98 HIS A N 1
ATOM 782 C CA . HIS A 1 98 ? -5.397 12.308 17.646 1.00 80.44 98 HIS A CA 1
ATOM 783 C C . HIS A 1 98 ? -6.204 11.924 18.898 1.00 80.44 98 HIS A C 1
ATOM 785 O O . HIS A 1 98 ? -6.789 12.802 19.530 1.00 80.44 98 HIS A O 1
ATOM 791 N N . GLY A 1 99 ? -6.181 10.651 19.309 1.00 66.25 99 GLY A N 1
ATOM 792 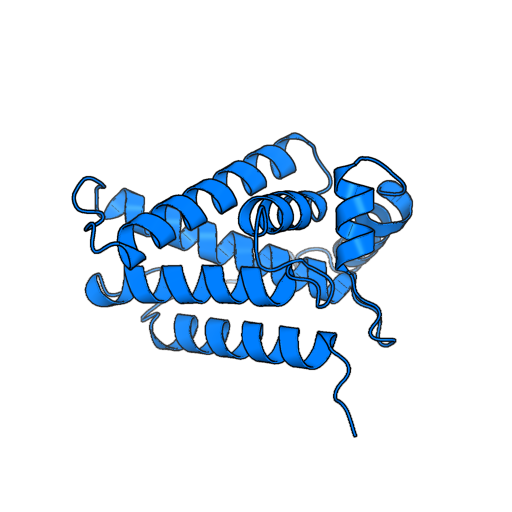C CA . GLY A 1 99 ? -6.874 10.166 20.504 1.00 66.25 99 GLY A CA 1
ATOM 793 C C . GLY A 1 99 ? -8.380 9.975 20.318 1.00 66.25 99 GLY A C 1
ATOM 794 O O . GLY A 1 99 ? -9.085 9.721 21.298 1.00 66.25 99 GLY A O 1
ATOM 795 N N . ASP A 1 100 ? -8.874 10.066 19.082 1.00 68.31 100 ASP A N 1
ATOM 796 C CA . ASP A 1 100 ? -10.250 9.718 18.758 1.00 68.31 100 ASP A CA 1
ATOM 797 C C . ASP A 1 100 ? -10.375 8.197 18.724 1.00 68.31 100 ASP A C 1
ATOM 799 O O . ASP A 1 100 ? -9.672 7.500 17.989 1.00 68.31 100 ASP A O 1
ATOM 803 N N . VAL A 1 101 ? -11.303 7.662 19.513 1.00 57.81 101 VAL A N 1
ATOM 804 C CA . VAL A 1 101 ? -11.592 6.230 19.464 1.00 57.81 101 VAL A CA 1
ATOM 805 C C . VAL A 1 101 ? -12.422 5.956 18.216 1.00 57.81 101 VAL A C 1
ATOM 807 O O . VAL A 1 101 ? -13.400 6.658 17.962 1.00 57.81 101 VAL A O 1
ATOM 810 N N . LEU A 1 102 ? -12.114 4.881 17.486 1.00 59.31 102 LEU A N 1
ATOM 811 C CA . LEU A 1 102 ? -12.920 4.361 16.370 1.00 59.31 102 LEU A CA 1
ATOM 812 C C . LEU A 1 102 ? -14.303 3.824 16.819 1.00 59.31 102 LEU A C 1
ATOM 814 O O . LEU A 1 102 ? -14.851 2.936 16.180 1.00 59.31 102 LEU A O 1
ATOM 818 N N . LYS A 1 103 ? -14.873 4.344 17.919 1.00 53.22 103 LYS A N 1
ATOM 819 C CA . LYS A 1 103 ? -16.055 3.859 18.655 1.00 53.22 103 LYS A CA 1
ATOM 820 C C . LYS A 1 103 ? -17.316 3.688 17.811 1.00 53.22 103 LYS A C 1
ATOM 822 O O . LYS A 1 103 ? -18.158 2.887 18.196 1.00 53.22 103 LYS A O 1
ATOM 827 N N . ASP A 1 104 ? -17.419 4.379 16.682 1.00 59.44 104 ASP A N 1
ATOM 828 C CA . ASP A 1 104 ? -18.631 4.390 15.857 1.00 59.44 104 ASP A CA 1
ATOM 829 C C . ASP A 1 104 ? -18.697 3.253 14.824 1.00 59.44 104 ASP A C 1
ATOM 831 O O . ASP A 1 104 ? -19.698 3.129 14.126 1.00 59.44 104 ASP A O 1
ATOM 835 N N . GLN A 1 105 ? -17.651 2.428 14.704 1.00 68.69 105 GLN A N 1
ATOM 836 C CA . GLN A 1 105 ? -17.624 1.302 13.764 1.00 68.69 105 GLN A CA 1
ATOM 837 C C . GLN A 1 105 ? -17.907 -0.023 14.481 1.00 68.69 105 GLN A C 1
ATOM 839 O O . GLN A 1 105 ? -17.305 -0.282 15.532 1.00 68.69 105 GLN A O 1
ATOM 844 N N . GLU A 1 106 ? -18.782 -0.859 13.907 1.00 77.75 106 GLU A N 1
ATOM 845 C CA . GLU A 1 106 ? -19.051 -2.208 14.418 1.00 77.75 106 GLU A CA 1
ATOM 846 C C . GLU A 1 106 ? -17.779 -3.072 14.385 1.00 77.75 106 GLU A C 1
ATOM 848 O O . GLU A 1 106 ? -16.943 -2.957 13.488 1.00 77.75 106 GLU A O 1
ATOM 853 N N . GLU A 1 107 ? -17.633 -3.976 15.357 1.00 74.69 107 GLU A N 1
ATOM 854 C CA . GLU A 1 107 ? -16.473 -4.875 15.473 1.00 74.69 107 GLU A CA 1
ATOM 855 C C . GLU A 1 107 ? -16.237 -5.686 14.188 1.00 74.69 107 GLU A C 1
ATOM 857 O O . GLU A 1 107 ? -15.108 -5.812 13.710 1.00 74.69 107 GLU A O 1
ATOM 862 N N . SER A 1 108 ? -17.321 -6.190 13.593 1.00 77.00 108 SER A N 1
ATOM 863 C CA . SER A 1 108 ? -17.288 -6.977 12.359 1.00 77.00 108 SER A CA 1
ATOM 864 C C . SER A 1 108 ? -16.699 -6.184 11.184 1.00 77.00 108 SER A C 1
ATOM 866 O O . SER A 1 108 ? -15.905 -6.719 10.405 1.00 77.00 108 SER A O 1
ATOM 868 N N . GLU A 1 109 ? -17.032 -4.897 11.090 1.00 81.69 109 GLU A N 1
ATOM 869 C CA . GLU A 1 109 ? -16.536 -3.991 10.061 1.00 81.69 109 GLU A CA 1
ATOM 870 C C . GLU A 1 109 ? -15.062 -3.648 10.293 1.00 81.69 109 GLU A C 1
ATOM 872 O O . GLU A 1 109 ? -14.273 -3.709 9.349 1.00 81.69 109 GLU A O 1
ATOM 877 N N . ARG A 1 110 ? -14.656 -3.385 11.546 1.00 77.81 110 ARG A N 1
ATOM 878 C CA . ARG A 1 110 ? -13.241 -3.137 11.882 1.00 77.81 110 ARG A CA 1
ATOM 879 C C . ARG A 1 110 ? -12.358 -4.334 11.540 1.00 77.81 110 ARG A C 1
ATOM 881 O O . ARG A 1 110 ? -11.298 -4.173 10.937 1.00 77.81 110 ARG A O 1
ATOM 888 N N . LEU A 1 111 ? -12.796 -5.547 11.881 1.00 80.19 111 LEU A N 1
ATOM 889 C CA . LEU A 1 111 ? -12.062 -6.774 11.561 1.00 80.19 111 LEU A CA 1
ATOM 890 C C . LEU A 1 111 ? -12.000 -7.026 10.047 1.00 80.19 111 LEU A C 1
ATOM 892 O O . LEU A 1 111 ? -10.967 -7.469 9.535 1.00 80.19 111 LEU A O 1
ATOM 896 N N . ALA A 1 112 ? -13.074 -6.723 9.312 1.00 83.69 112 ALA A N 1
ATOM 897 C CA . ALA A 1 112 ? -13.086 -6.816 7.855 1.00 83.69 112 ALA A CA 1
ATOM 898 C C . ALA A 1 112 ? -12.112 -5.817 7.210 1.00 83.69 112 ALA A C 1
ATOM 900 O O . ALA A 1 112 ? -11.346 -6.199 6.320 1.00 83.69 112 ALA A O 1
ATOM 901 N N . ASP A 1 113 ? -12.089 -4.570 7.682 1.00 85.56 113 ASP A N 1
ATOM 902 C CA . ASP A 1 113 ? -11.157 -3.542 7.217 1.00 85.56 113 ASP A CA 1
ATOM 903 C C . ASP A 1 113 ? -9.705 -3.919 7.521 1.00 85.56 113 ASP A C 1
ATOM 905 O O . ASP A 1 113 ? -8.852 -3.836 6.633 1.00 85.56 113 ASP A O 1
ATOM 909 N N . LEU A 1 114 ? -9.427 -4.443 8.718 1.00 86.69 114 LEU A N 1
ATOM 910 C CA . LEU A 1 114 ? -8.092 -4.906 9.087 1.00 86.69 114 LEU A CA 1
ATOM 911 C C . LEU A 1 114 ? -7.633 -6.088 8.222 1.00 86.69 114 LEU A C 1
ATOM 913 O O . LEU A 1 114 ? -6.497 -6.119 7.742 1.00 86.69 114 LEU A O 1
ATOM 917 N N . ARG A 1 115 ? -8.527 -7.048 7.952 1.00 85.75 115 ARG A N 1
ATOM 918 C CA . ARG A 1 115 ? -8.252 -8.157 7.028 1.00 85.75 115 ARG A CA 1
ATOM 919 C C . ARG A 1 115 ? -7.947 -7.643 5.622 1.00 85.75 115 ARG A C 1
ATOM 921 O O . ARG A 1 115 ? -7.007 -8.121 4.984 1.00 85.75 115 ARG A O 1
ATOM 928 N N . ASN A 1 116 ? -8.731 -6.686 5.136 1.00 90.12 116 ASN A N 1
ATOM 929 C CA . ASN A 1 116 ? -8.527 -6.079 3.826 1.00 90.12 116 ASN A CA 1
ATOM 930 C C . ASN A 1 116 ? -7.182 -5.341 3.762 1.00 90.12 116 ASN A C 1
ATOM 932 O O . ASN A 1 116 ? -6.437 -5.528 2.798 1.00 90.12 116 ASN A O 1
ATOM 936 N N . LEU A 1 117 ? -6.824 -4.583 4.802 1.00 91.94 117 LEU A N 1
ATOM 937 C CA . LEU A 1 117 ? -5.533 -3.907 4.906 1.00 91.94 117 LEU A CA 1
ATOM 938 C C . LEU A 1 117 ? -4.370 -4.911 4.922 1.00 91.94 117 LEU A C 1
ATOM 940 O O . LEU A 1 117 ? -3.424 -4.754 4.152 1.00 91.94 117 LEU A O 1
ATOM 944 N N . ARG A 1 118 ? -4.464 -5.994 5.704 1.00 90.38 118 ARG A N 1
ATOM 945 C CA . ARG A 1 118 ? -3.466 -7.081 5.713 1.00 90.38 118 ARG A CA 1
ATOM 946 C C . ARG A 1 118 ? -3.248 -7.663 4.315 1.00 90.38 118 ARG A C 1
ATOM 948 O O . ARG A 1 118 ? -2.106 -7.848 3.886 1.00 90.38 118 ARG A O 1
ATOM 955 N N . LEU A 1 119 ? -4.333 -7.966 3.598 1.00 91.00 119 LEU A N 1
ATOM 956 C CA . LEU A 1 119 ? -4.268 -8.506 2.236 1.00 91.00 119 LEU A CA 1
ATOM 957 C C . LEU A 1 119 ? -3.643 -7.506 1.260 1.00 91.00 119 LEU A C 1
ATOM 959 O O . LEU A 1 119 ? -2.803 -7.900 0.448 1.00 91.00 119 LEU A O 1
ATOM 963 N N . LEU A 1 120 ? -4.007 -6.228 1.367 1.00 94.69 120 LEU A N 1
ATOM 964 C CA . LEU A 1 120 ? -3.431 -5.161 0.558 1.00 94.69 120 LEU A CA 1
ATOM 965 C C . LEU A 1 120 ? -1.928 -5.030 0.792 1.00 94.69 120 LEU A C 1
ATOM 967 O O . LEU A 1 120 ? -1.166 -5.085 -0.169 1.00 94.69 120 LEU A O 1
ATOM 971 N N . VAL A 1 121 ? -1.486 -4.911 2.046 1.00 94.00 121 VAL A N 1
ATOM 972 C CA . VAL A 1 121 ? -0.059 -4.753 2.357 1.00 94.00 121 VAL A CA 1
ATOM 973 C C . VAL A 1 121 ? 0.733 -5.960 1.860 1.00 94.00 121 VAL A C 1
ATOM 975 O O . VAL A 1 121 ? 1.779 -5.784 1.241 1.00 94.00 121 VAL A O 1
ATOM 978 N N . ARG A 1 122 ? 0.214 -7.186 2.009 1.00 91.81 122 ARG A N 1
ATOM 979 C CA . ARG A 1 122 ? 0.847 -8.386 1.435 1.00 91.81 122 ARG A CA 1
ATOM 980 C C . ARG A 1 122 ? 0.985 -8.291 -0.086 1.00 91.81 122 ARG A C 1
ATOM 982 O O . ARG A 1 122 ? 2.033 -8.629 -0.634 1.00 91.81 122 ARG A O 1
ATOM 989 N N . GLN A 1 123 ? -0.063 -7.848 -0.775 1.00 93.94 123 GLN A N 1
ATOM 990 C CA . GLN A 1 123 ? -0.049 -7.680 -2.227 1.00 93.94 123 GLN A CA 1
ATOM 991 C C . GLN A 1 123 ? 0.914 -6.582 -2.686 1.00 93.94 123 GLN A C 1
ATOM 993 O O . GLN A 1 123 ? 1.567 -6.766 -3.715 1.00 93.94 123 GLN A O 1
ATOM 998 N N . VAL A 1 124 ? 1.013 -5.485 -1.933 1.00 95.06 124 VAL A N 1
ATOM 999 C CA . VAL A 1 124 ? 1.959 -4.391 -2.170 1.00 95.06 124 VAL A CA 1
ATOM 1000 C C . VAL A 1 124 ? 3.391 -4.873 -1.973 1.00 95.06 124 VAL A C 1
ATOM 1002 O O . VAL A 1 124 ? 4.196 -4.697 -2.877 1.00 95.06 124 VAL A O 1
ATOM 1005 N N . VAL A 1 125 ? 3.697 -5.546 -0.859 1.00 92.81 125 VAL A N 1
ATOM 1006 C CA . VAL A 1 125 ? 5.031 -6.107 -0.577 1.00 92.81 125 VAL A CA 1
ATOM 1007 C C . VAL A 1 125 ? 5.483 -7.018 -1.713 1.00 92.81 125 VAL A C 1
ATOM 1009 O O . VAL A 1 125 ? 6.585 -6.858 -2.225 1.00 92.81 125 VAL A O 1
ATOM 1012 N N . LEU A 1 126 ? 4.628 -7.951 -2.145 1.00 91.62 126 LEU A N 1
ATOM 1013 C CA . LEU A 1 126 ? 4.968 -8.874 -3.229 1.00 91.62 126 LEU A CA 1
ATOM 1014 C C . LEU A 1 126 ? 5.252 -8.137 -4.540 1.00 91.62 126 LEU A C 1
ATOM 1016 O O . LEU A 1 126 ? 6.259 -8.406 -5.183 1.00 91.62 126 LEU A O 1
ATOM 1020 N N . ARG A 1 127 ? 4.395 -7.189 -4.928 1.00 93.56 127 ARG A N 1
ATOM 1021 C CA . ARG A 1 127 ? 4.585 -6.413 -6.163 1.00 93.56 127 ARG A CA 1
ATOM 1022 C C . ARG A 1 127 ? 5.819 -5.520 -6.095 1.00 93.56 127 ARG A C 1
ATOM 1024 O O . ARG A 1 127 ? 6.541 -5.418 -7.077 1.00 93.56 127 ARG A O 1
ATOM 1031 N N . TRP A 1 128 ? 6.080 -4.925 -4.935 1.00 92.00 128 TRP A N 1
ATOM 1032 C CA . TRP A 1 128 ? 7.281 -4.140 -4.680 1.00 92.00 128 TRP A CA 1
ATOM 1033 C C . TRP A 1 128 ? 8.534 -5.004 -4.862 1.00 92.00 128 TRP A C 1
ATOM 1035 O O . TRP A 1 128 ? 9.402 -4.650 -5.646 1.00 92.00 128 TRP A O 1
ATOM 1045 N N . LEU A 1 129 ? 8.574 -6.195 -4.251 1.00 89.31 129 LEU A N 1
ATOM 1046 C CA . LEU A 1 129 ? 9.695 -7.136 -4.382 1.00 89.31 129 LEU A CA 1
ATOM 1047 C C . LEU A 1 129 ? 9.932 -7.603 -5.824 1.00 89.31 129 LEU A C 1
ATOM 1049 O O . LEU A 1 129 ? 11.077 -7.796 -6.212 1.00 89.31 129 LEU A O 1
ATOM 1053 N N . VAL A 1 130 ? 8.873 -7.783 -6.617 1.00 90.06 130 VAL A N 1
ATOM 1054 C CA . VAL A 1 130 ? 8.996 -8.147 -8.040 1.00 90.06 130 VAL A CA 1
ATOM 1055 C C . VAL A 1 130 ? 9.590 -7.003 -8.867 1.00 90.06 130 VAL A C 1
ATOM 1057 O O . VAL A 1 130 ? 10.315 -7.249 -9.828 1.00 90.06 130 VAL A O 1
ATOM 1060 N N . LEU A 1 131 ? 9.269 -5.755 -8.521 1.00 89.12 131 LEU A N 1
ATOM 1061 C CA . LEU A 1 131 ? 9.643 -4.572 -9.300 1.00 89.12 131 LEU A CA 1
ATOM 1062 C C . LEU A 1 131 ? 10.976 -3.943 -8.894 1.00 89.12 131 LEU A C 1
ATOM 1064 O O . LEU A 1 131 ? 11.525 -3.155 -9.673 1.00 89.12 131 LEU A O 1
ATOM 1068 N N . THR A 1 132 ? 11.477 -4.259 -7.703 1.00 83.31 132 THR A N 1
ATOM 1069 C CA . THR A 1 132 ? 12.779 -3.813 -7.208 1.00 83.31 132 THR A CA 1
ATOM 1070 C C . THR A 1 132 ? 13.860 -4.792 -7.675 1.00 83.31 132 THR A C 1
ATOM 1072 O O . THR A 1 132 ? 13.918 -5.913 -7.165 1.00 83.31 132 THR A O 1
ATOM 1075 N N . PRO A 1 133 ? 14.727 -4.412 -8.632 1.00 68.88 133 PRO A N 1
ATOM 1076 C CA . PRO A 1 133 ? 15.830 -5.267 -9.038 1.00 68.88 133 PRO A CA 1
ATOM 1077 C C . PRO A 1 133 ? 16.898 -5.325 -7.935 1.00 68.88 133 PRO A C 1
ATOM 1079 O O . PRO A 1 133 ? 16.902 -4.545 -6.979 1.00 68.88 133 PRO A O 1
ATOM 1082 N N . TYR A 1 134 ? 17.849 -6.246 -8.088 1.00 54.59 134 TYR A N 1
ATOM 1083 C CA . TYR A 1 134 ? 18.985 -6.401 -7.172 1.00 54.59 134 TYR A CA 1
ATOM 1084 C C . TYR A 1 134 ? 19.905 -5.162 -7.096 1.00 54.59 134 TYR A C 1
ATOM 1086 O O . TYR A 1 134 ? 20.740 -5.097 -6.196 1.00 54.59 134 TYR A O 1
ATOM 1094 N N . ASP A 1 135 ? 19.774 -4.205 -8.023 1.00 54.50 135 ASP A N 1
ATOM 1095 C CA . ASP A 1 135 ? 20.604 -2.996 -8.154 1.00 54.50 135 ASP A CA 1
ATOM 1096 C C . ASP A 1 135 ? 20.119 -1.787 -7.328 1.00 54.50 135 ASP A C 1
ATOM 1098 O O . ASP A 1 135 ? 20.802 -0.765 -7.284 1.00 54.50 135 ASP A O 1
ATOM 1102 N N . LEU A 1 136 ? 19.036 -1.947 -6.555 1.00 61.69 136 LEU A N 1
ATOM 1103 C CA . LEU A 1 136 ? 18.673 -1.074 -5.427 1.00 61.69 136 LEU A CA 1
ATOM 1104 C C . LEU A 1 136 ? 18.339 0.380 -5.821 1.00 61.69 136 LEU A C 1
ATOM 1106 O O . LEU A 1 136 ? 18.432 1.286 -4.985 1.00 61.69 136 LEU A O 1
ATOM 1110 N N . GLU A 1 137 ? 17.903 0.610 -7.061 1.00 73.06 137 GLU A N 1
ATOM 1111 C CA . GLU A 1 137 ? 17.327 1.898 -7.452 1.00 73.06 137 GLU A CA 1
ATOM 1112 C C . GLU A 1 137 ? 16.013 2.182 -6.708 1.00 73.06 137 GLU A C 1
ATOM 1114 O O . GLU A 1 137 ? 15.272 1.279 -6.299 1.00 73.06 137 GLU A O 1
ATOM 1119 N N . ASP A 1 138 ? 15.719 3.468 -6.501 1.00 82.75 138 ASP A N 1
ATOM 1120 C CA . ASP A 1 138 ? 14.481 3.874 -5.851 1.00 82.75 138 ASP A CA 1
ATOM 1121 C C . ASP A 1 138 ? 13.276 3.596 -6.761 1.00 82.75 138 ASP A C 1
ATOM 1123 O O . ASP A 1 138 ? 13.188 4.106 -7.877 1.00 82.75 138 ASP A O 1
ATOM 1127 N N . LEU A 1 139 ? 12.326 2.793 -6.276 1.00 88.19 139 LEU A N 1
ATOM 1128 C CA . LEU A 1 139 ? 11.116 2.453 -7.023 1.00 88.19 139 LEU A CA 1
ATOM 1129 C C . LEU A 1 139 ? 1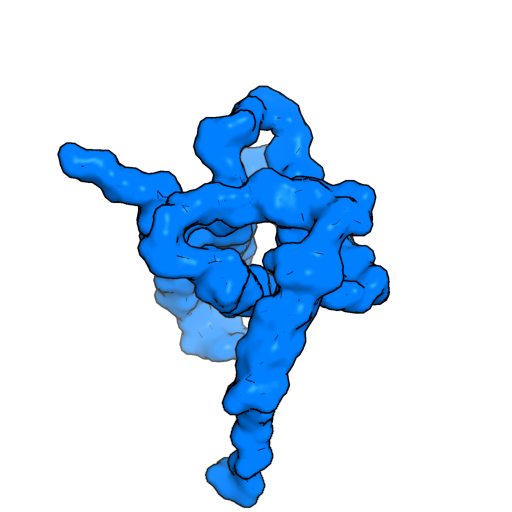0.123 3.628 -7.075 1.00 88.19 139 LEU A C 1
ATOM 1131 O O . LEU A 1 139 ? 9.302 3.692 -7.988 1.00 88.19 139 LEU A O 1
ATOM 1135 N N . ALA A 1 140 ? 10.199 4.570 -6.131 1.00 90.00 140 ALA A N 1
ATOM 1136 C CA . ALA A 1 140 ? 9.227 5.654 -6.002 1.00 90.00 140 ALA A CA 1
ATOM 1137 C C . ALA A 1 140 ? 9.069 6.521 -7.273 1.00 90.00 140 ALA A C 1
ATOM 1139 O O . ALA A 1 140 ? 7.935 6.632 -7.731 1.00 90.00 140 ALA A O 1
ATOM 1140 N N . PRO A 1 141 ? 10.135 7.022 -7.934 1.00 89.12 141 PRO A N 1
ATOM 1141 C CA . PRO A 1 141 ? 9.995 7.773 -9.187 1.00 89.12 141 PRO A CA 1
ATOM 1142 C C . PRO A 1 141 ? 9.309 6.990 -10.315 1.00 89.12 141 PRO A C 1
ATOM 1144 O O . PRO A 1 141 ? 8.558 7.558 -11.106 1.00 89.12 141 PRO A O 1
ATOM 1147 N N . ARG A 1 142 ? 9.538 5.670 -10.393 1.00 89.50 142 ARG A N 1
ATOM 1148 C CA . ARG A 1 142 ? 8.867 4.802 -11.376 1.00 89.50 142 ARG A CA 1
ATOM 1149 C C . ARG A 1 142 ? 7.375 4.678 -11.075 1.00 89.50 142 ARG A C 1
ATOM 1151 O O . ARG A 1 142 ? 6.571 4.660 -12.003 1.00 89.50 142 ARG A O 1
ATOM 1158 N N . LEU A 1 143 ? 7.010 4.591 -9.796 1.00 92.06 143 LEU A N 1
ATOM 1159 C CA . LEU A 1 143 ? 5.613 4.546 -9.365 1.00 92.06 143 LEU A CA 1
ATOM 1160 C C . LEU A 1 143 ? 4.912 5.890 -9.565 1.00 92.06 143 LEU A C 1
ATOM 1162 O O . LEU A 1 143 ? 3.764 5.885 -9.995 1.00 92.06 143 LEU A O 1
ATOM 1166 N N . ASP A 1 144 ? 5.604 7.006 -9.336 1.00 92.31 144 ASP A N 1
ATOM 1167 C CA . ASP A 1 144 ? 5.087 8.353 -9.606 1.00 92.31 144 ASP A CA 1
ATOM 1168 C C . ASP A 1 144 ? 4.783 8.521 -11.102 1.00 92.31 144 ASP A C 1
ATOM 1170 O O . ASP A 1 144 ? 3.649 8.810 -11.479 1.00 92.31 144 ASP A O 1
ATOM 1174 N N . ALA A 1 145 ? 5.740 8.192 -11.979 1.00 90.44 145 ALA A N 1
ATOM 1175 C CA . ALA A 1 145 ? 5.521 8.231 -13.426 1.00 90.44 145 ALA A CA 1
ATOM 1176 C C . ALA A 1 145 ? 4.363 7.317 -13.876 1.00 90.44 145 ALA A C 1
ATOM 117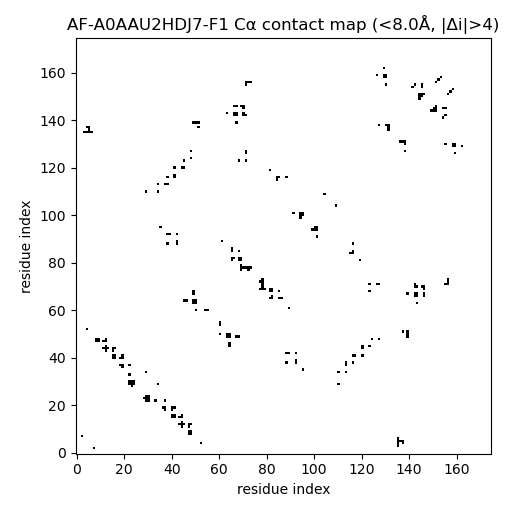8 O O . ALA A 1 145 ? 3.564 7.692 -14.737 1.00 90.44 145 ALA A O 1
ATOM 1179 N N . ALA A 1 146 ? 4.244 6.125 -13.281 1.00 89.81 146 ALA A N 1
ATOM 1180 C CA . ALA A 1 146 ? 3.173 5.179 -13.585 1.00 89.81 146 ALA A CA 1
ATOM 1181 C C . ALA A 1 146 ? 1.795 5.620 -13.059 1.00 89.81 146 ALA A C 1
ATOM 1183 O O . ALA A 1 146 ? 0.776 5.238 -13.653 1.00 89.81 146 ALA A O 1
ATOM 1184 N N . ALA A 1 147 ? 1.751 6.388 -11.966 1.00 88.44 147 ALA A N 1
ATOM 1185 C CA . ALA A 1 147 ? 0.540 7.029 -11.457 1.00 88.44 147 ALA A CA 1
ATOM 1186 C C . ALA A 1 147 ? 0.068 8.134 -12.415 1.00 88.44 147 ALA A C 1
ATOM 1188 O O . ALA A 1 147 ? -1.114 8.180 -12.748 1.00 88.44 147 ALA A O 1
ATOM 1189 N N . ASP A 1 148 ? 1.006 8.894 -12.986 1.00 88.06 148 ASP A N 1
ATOM 1190 C CA . ASP A 1 148 ? 0.749 9.911 -14.018 1.00 88.06 148 ASP A CA 1
ATOM 1191 C C . ASP A 1 148 ? 0.453 9.314 -15.412 1.00 88.06 148 ASP A C 1
ATOM 1193 O O . ASP A 1 148 ? 0.285 10.031 -16.399 1.00 88.06 148 ASP A O 1
ATOM 1197 N N . GLY A 1 149 ? 0.396 7.982 -15.526 1.00 81.38 149 GLY A N 1
ATOM 1198 C CA . GLY A 1 149 ? 0.089 7.267 -16.769 1.00 81.38 149 GLY A CA 1
ATOM 1199 C C . GLY A 1 149 ? 1.265 7.126 -17.742 1.00 81.38 149 GLY A C 1
ATOM 1200 O O . GLY A 1 149 ? 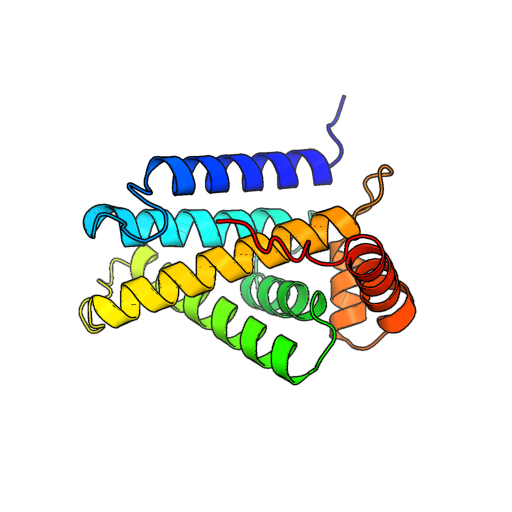1.086 6.619 -18.849 1.00 81.38 149 GLY A O 1
ATOM 1201 N N . THR A 1 150 ? 2.475 7.515 -17.345 1.00 82.19 150 THR A N 1
ATOM 1202 C CA . THR A 1 150 ? 3.673 7.477 -18.191 1.00 82.19 150 THR A CA 1
ATOM 1203 C C . THR A 1 150 ? 4.455 6.178 -17.994 1.00 82.19 150 THR A C 1
ATOM 1205 O O . THR A 1 150 ? 4.749 5.774 -16.874 1.00 82.19 150 THR A O 1
ATOM 1208 N N . GLY A 1 151 ? 4.817 5.495 -19.088 1.00 79.94 151 GLY A N 1
ATOM 1209 C CA . GLY A 1 151 ? 5.735 4.341 -19.057 1.00 79.94 151 GLY A CA 1
ATOM 1210 C C . GLY A 1 151 ? 5.230 3.093 -18.314 1.00 79.94 151 GLY A C 1
ATOM 1211 O O . GLY A 1 151 ? 5.973 2.123 -18.181 1.00 79.94 151 GLY A O 1
ATOM 1212 N N . ARG A 1 152 ? 3.971 3.094 -17.861 1.00 88.38 152 ARG A N 1
ATOM 1213 C CA . ARG A 1 152 ? 3.370 2.076 -16.991 1.00 88.38 152 ARG A CA 1
ATOM 1214 C C . ARG A 1 152 ? 3.464 0.649 -17.533 1.00 88.38 152 ARG A C 1
ATOM 1216 O O . ARG A 1 152 ? 3.851 -0.244 -16.781 1.00 88.38 152 ARG A O 1
ATOM 1223 N N . GLU A 1 153 ? 3.127 0.450 -18.811 1.00 87.38 153 GLU A N 1
ATOM 1224 C CA . GLU A 1 153 ? 3.059 -0.893 -19.408 1.00 87.38 153 GLU A CA 1
ATOM 1225 C C . GLU A 1 153 ? 4.397 -1.625 -19.245 1.00 87.38 153 GLU A C 1
ATOM 1227 O O . GLU A 1 153 ? 4.440 -2.702 -18.666 1.00 87.38 153 GLU A O 1
ATOM 1232 N N . HIS A 1 154 ? 5.500 -0.996 -19.654 1.00 85.50 154 HIS A N 1
ATOM 1233 C CA . HIS A 1 154 ? 6.831 -1.606 -19.605 1.00 85.50 154 HIS A CA 1
ATOM 1234 C C . HIS A 1 154 ? 7.453 -1.561 -18.200 1.00 85.50 154 HIS A C 1
ATOM 1236 O O . HIS A 1 154 ? 8.174 -2.472 -17.805 1.00 85.50 154 HIS A O 1
ATOM 1242 N N . ALA A 1 155 ? 7.207 -0.494 -17.430 1.00 86.44 155 ALA A N 1
ATOM 1243 C CA . ALA A 1 155 ? 7.874 -0.295 -16.144 1.00 86.44 155 ALA A CA 1
ATOM 1244 C C . ALA A 1 155 ? 7.222 -1.063 -14.986 1.00 86.44 155 ALA A C 1
ATOM 1246 O O . ALA A 1 155 ? 7.911 -1.340 -14.002 1.00 86.44 155 ALA A O 1
ATOM 1247 N N . ILE A 1 156 ? 5.921 -1.363 -15.073 1.00 90.88 156 ILE A N 1
ATOM 1248 C CA . ILE A 1 156 ? 5.124 -1.945 -13.984 1.00 90.88 156 ILE A CA 1
ATOM 1249 C C . ILE A 1 156 ? 4.341 -3.170 -14.458 1.00 90.88 156 ILE A C 1
ATOM 1251 O O . ILE A 1 156 ? 4.505 -4.253 -13.896 1.00 90.88 156 ILE A O 1
ATOM 1255 N N . ASP A 1 157 ? 3.491 -3.021 -15.476 1.00 91.00 157 ASP A N 1
ATOM 1256 C CA . ASP A 1 157 ? 2.501 -4.052 -15.805 1.00 91.00 157 ASP A CA 1
ATOM 1257 C C . ASP A 1 157 ? 3.133 -5.301 -16.433 1.00 91.00 157 ASP A C 1
ATOM 1259 O O . ASP A 1 157 ? 2.780 -6.415 -16.047 1.00 91.00 157 ASP A O 1
ATOM 1263 N N . GLU A 1 158 ? 4.088 -5.148 -17.349 1.00 90.88 158 GLU A N 1
ATOM 1264 C CA . GLU A 1 158 ? 4.789 -6.256 -18.001 1.00 90.88 158 GLU A CA 1
ATOM 1265 C C . GLU A 1 158 ? 5.633 -7.086 -17.011 1.00 90.88 158 GLU A C 1
ATOM 1267 O O . GLU A 1 158 ? 5.418 -8.301 -16.962 1.00 90.88 158 GLU A O 1
ATOM 1272 N N . PRO A 1 159 ? 6.499 -6.504 -16.150 1.00 90.81 159 PRO A N 1
ATOM 1273 C CA . PRO A 1 159 ? 7.233 -7.273 -15.142 1.00 90.81 159 PRO A CA 1
ATOM 1274 C C . PRO A 1 159 ? 6.321 -8.031 -14.168 1.00 90.81 159 PRO A C 1
ATOM 1276 O O . PRO A 1 159 ? 6.556 -9.208 -13.883 1.00 90.81 159 PRO A O 1
ATOM 1279 N N . LEU A 1 160 ? 5.251 -7.388 -13.682 1.00 91.31 160 LEU A N 1
ATOM 1280 C CA . LEU A 1 160 ? 4.294 -8.040 -12.785 1.00 91.31 160 LEU A CA 1
ATOM 1281 C C . LEU A 1 160 ? 3.549 -9.172 -13.499 1.00 91.31 160 LEU A C 1
ATOM 1283 O O . LEU A 1 160 ? 3.422 -10.268 -12.950 1.00 91.31 160 LEU A O 1
ATOM 1287 N N . ARG A 1 161 ? 3.083 -8.938 -14.731 1.00 91.25 161 ARG A N 1
ATOM 1288 C CA . ARG A 1 161 ? 2.399 -9.951 -15.546 1.00 91.25 161 ARG A CA 1
ATOM 1289 C C . ARG A 1 161 ? 3.315 -11.138 -15.823 1.00 91.25 161 ARG A C 1
ATOM 1291 O O . ARG A 1 161 ? 2.869 -12.273 -15.667 1.00 91.25 161 ARG A O 1
ATOM 1298 N N . ALA A 1 162 ? 4.574 -10.894 -16.182 1.00 90.31 162 ALA A N 1
ATOM 1299 C CA . ALA A 1 162 ? 5.566 -11.936 -16.424 1.00 90.31 162 ALA A CA 1
ATOM 1300 C C . ALA A 1 162 ? 5.793 -12.796 -15.172 1.00 90.31 162 ALA A C 1
ATOM 1302 O O . ALA A 1 162 ? 5.706 -14.022 -15.247 1.00 90.31 162 ALA A O 1
ATOM 1303 N N . PHE A 1 163 ? 5.994 -12.164 -14.012 1.00 89.81 163 PHE A N 1
ATOM 1304 C CA . PHE A 1 163 ? 6.194 -12.872 -12.748 1.00 89.81 163 PHE A CA 1
ATOM 1305 C C . PHE A 1 163 ? 4.984 -13.733 -12.359 1.00 89.81 163 PHE A C 1
ATOM 1307 O O . PHE A 1 163 ? 5.127 -14.931 -12.115 1.00 89.81 163 PHE A O 1
ATOM 1314 N N . PHE A 1 164 ? 3.778 -13.155 -12.340 1.00 85.88 164 PHE A N 1
ATOM 1315 C CA . PHE A 1 164 ? 2.575 -13.888 -11.931 1.00 85.88 164 PHE A CA 1
ATOM 1316 C C . PHE A 1 164 ? 2.140 -14.954 -12.948 1.00 85.88 164 PHE A C 1
ATOM 1318 O O . PHE A 1 164 ? 1.509 -15.931 -12.556 1.00 85.88 164 PHE A O 1
ATOM 1325 N N . SER A 1 165 ? 2.500 -14.815 -14.229 1.00 87.75 165 SER A N 1
ATOM 1326 C CA . SER A 1 165 ? 2.237 -15.852 -15.242 1.00 87.75 165 SER A CA 1
ATOM 1327 C C . SER A 1 165 ? 3.212 -17.029 -15.146 1.00 87.75 165 SER A C 1
ATOM 1329 O O . SER A 1 165 ? 2.840 -18.153 -15.469 1.00 87.75 165 SER A O 1
ATOM 1331 N N . ALA A 1 166 ? 4.449 -16.791 -14.697 1.00 86.12 166 ALA A N 1
ATOM 1332 C CA . ALA A 1 166 ? 5.459 -17.836 -14.509 1.00 86.12 166 ALA A CA 1
ATOM 1333 C C . ALA A 1 166 ? 5.225 -18.688 -13.248 1.00 86.12 166 ALA A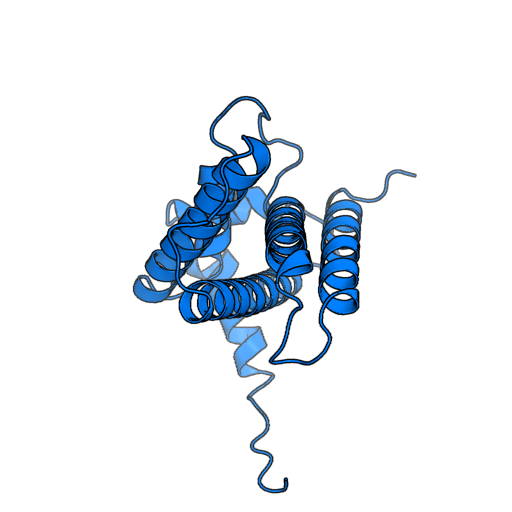 C 1
ATOM 1335 O O . ALA A 1 166 ? 5.736 -19.803 -13.156 1.00 86.12 166 ALA A O 1
ATOM 1336 N N . ILE A 1 167 ? 4.450 -18.175 -12.288 1.00 76.56 167 ILE A N 1
ATOM 1337 C CA . ILE A 1 167 ? 4.096 -18.859 -11.039 1.00 76.56 167 ILE A CA 1
ATOM 1338 C C . ILE A 1 167 ? 2.564 -18.952 -10.945 1.00 76.56 167 ILE A C 1
ATOM 1340 O O . ILE A 1 167 ? 1.959 -18.280 -10.103 1.00 76.56 167 ILE A O 1
ATOM 1344 N N . PRO A 1 168 ? 1.900 -19.735 -11.819 1.00 66.31 168 PRO A N 1
ATOM 1345 C CA . PRO A 1 168 ? 0.459 -19.907 -11.723 1.00 66.31 168 PRO A CA 1
ATOM 1346 C C . PRO A 1 168 ? 0.107 -20.531 -10.361 1.00 66.31 168 PRO A C 1
ATOM 1348 O O . PRO A 1 168 ? 0.882 -21.347 -9.845 1.00 66.31 168 PRO A O 1
ATOM 1351 N N . PRO A 1 169 ? -1.030 -20.149 -9.747 1.00 60.34 169 PRO A N 1
ATOM 1352 C CA . PRO A 1 169 ? -1.472 -20.759 -8.501 1.00 60.34 169 PRO A CA 1
ATOM 1353 C C . PRO A 1 169 ? -1.528 -22.277 -8.684 1.00 60.34 169 PRO A C 1
ATOM 1355 O O . PRO A 1 169 ? -2.094 -22.766 -9.660 1.00 60.34 169 PRO A O 1
ATOM 1358 N N . GLN A 1 170 ? -0.900 -23.022 -7.774 1.00 60.16 170 GLN A N 1
ATOM 1359 C CA . GLN A 1 170 ? -1.019 -24.472 -7.796 1.00 60.16 170 GLN A CA 1
ATOM 1360 C C . GLN A 1 170 ? -2.472 -24.830 -7.489 1.00 60.16 170 GLN A C 1
ATOM 1362 O O . GLN A 1 170 ? -2.944 -24.587 -6.377 1.00 60.16 170 GLN A O 1
ATOM 1367 N N . ASP A 1 171 ? -3.162 -25.420 -8.464 1.00 49.75 171 ASP A N 1
ATOM 1368 C CA . ASP A 1 171 ? -4.335 -26.237 -8.188 1.00 49.75 171 ASP A CA 1
ATOM 1369 C C . ASP A 1 171 ? -3.854 -27.360 -7.273 1.00 49.75 171 ASP A C 1
ATOM 1371 O O . ASP A 1 171 ? -3.166 -28.281 -7.712 1.00 49.75 171 ASP A O 1
ATOM 1375 N N . ASN A 1 172 ? -4.144 -27.252 -5.980 1.00 43.97 172 ASN A N 1
ATOM 1376 C CA . ASN A 1 172 ? -3.891 -28.330 -5.042 1.00 43.97 172 ASN A CA 1
ATOM 1377 C C . ASN A 1 172 ? -5.222 -29.054 -4.789 1.00 43.97 172 ASN A C 1
ATOM 1379 O O . ASN A 1 172 ? -5.963 -28.652 -3.895 1.00 43.97 172 ASN A O 1
ATOM 1383 N N . PRO A 1 173 ? -5.574 -30.098 -5.566 1.00 44.41 173 PRO A N 1
ATOM 1384 C CA . PRO A 1 173 ? -6.801 -30.870 -5.366 1.00 44.41 173 PRO A CA 1
ATOM 1385 C C . PRO A 1 173 ? -6.736 -31.833 -4.164 1.00 44.41 173 PRO A C 1
ATOM 1387 O O . PRO A 1 173 ? -7.532 -32.767 -4.094 1.00 44.41 173 PRO A O 1
ATOM 1390 N N . GLN A 1 174 ? -5.794 -31.661 -3.231 1.00 41.91 174 GLN A N 1
ATOM 1391 C CA . GLN A 1 174 ? -5.646 -32.528 -2.058 1.00 41.91 174 GLN A CA 1
ATOM 1392 C C . GLN A 1 174 ? -5.363 -31.724 -0.784 1.00 41.91 174 GLN A C 1
ATOM 1394 O O . GLN A 1 174 ? -4.232 -31.704 -0.305 1.00 41.91 174 GLN A O 1
ATOM 1399 N N . LEU A 1 175 ? -6.403 -31.087 -0.241 1.00 38.59 175 LEU A N 1
ATOM 1400 C CA . LEU A 1 175 ? -6.608 -30.851 1.194 1.00 38.59 175 LEU A CA 1
ATOM 1401 C C . LEU A 1 175 ? -8.112 -30.880 1.483 1.00 38.59 175 LEU A C 1
ATOM 1403 O O . LEU A 1 175 ? -8.859 -30.226 0.722 1.00 38.59 175 LEU A O 1
#